Protein AF-A0A1E3QYX2-F1 (afdb_monomer_lite)

pLDDT: mean 80.97, std 18.61, range [44.81, 98.44]

InterPro domains:
  IPR000232 Heat shock factor (HSF)-type, DNA-binding [PF00447] (1-56)
  IPR036388 Winged helix-like DNA-binding domain superfamily [G3DSA:1.10.10.10] (1-57)

Foldseek 3Di:
DQPKDWDDDPCPDPVNQVDDPPDDVVDPTDDDPPTDIDDPLDDPPRVVSVVVRDDDDDPDPDDPDDDPPPPVVVVVVVVVVVVVVVVVVVVVVVVVVVVVVVVVVVVVVVVVVVVVVVVVVVVD

Radius of gyration: 41.36 Å; chains: 1; bounding box: 91×43×109 Å

Organism: NCBI:txid984486

Structure (mmCIF, N/CA/C/O backbone):
data_AF-A0A1E3QYX2-F1
#
_entry.id   AF-A0A1E3QYX2-F1
#
loop_
_atom_site.group_PDB
_atom_site.id
_atom_site.type_symbol
_atom_site.label_atom_id
_atom_site.label_alt_id
_atom_site.label_comp_id
_atom_site.label_asym_id
_atom_site.label_entity_id
_atom_site.label_seq_id
_atom_site.pdbx_PDB_ins_code
_atom_site.Cartn_x
_atom_site.Cartn_y
_atom_site.Cartn_z
_atom_site.occupancy
_atom_site.B_iso_or_equiv
_atom_site.auth_seq_id
_atom_site.auth_comp_id
_atom_site.auth_asym_id
_atom_site.auth_atom_id
_atom_site.pdbx_PDB_model_num
ATOM 1 N N . MET A 1 1 ? -30.486 -1.215 34.286 1.00 74.19 1 MET A N 1
ATOM 2 C CA . MET A 1 1 ? -30.460 -1.826 32.940 1.00 74.19 1 MET A CA 1
ATOM 3 C C . MET A 1 1 ? -30.037 -0.847 31.846 1.00 74.19 1 MET A C 1
ATOM 5 O O . MET A 1 1 ? -29.518 -1.342 30.876 1.00 74.19 1 MET A O 1
ATOM 9 N N . TYR A 1 2 ? -30.170 0.480 31.982 1.00 89.12 2 TYR A N 1
ATOM 10 C CA . TYR A 1 2 ? -29.640 1.457 31.000 1.00 89.12 2 TYR A CA 1
ATOM 11 C C . TYR A 1 2 ? -28.998 2.676 31.694 1.00 89.12 2 TYR A C 1
ATOM 13 O O . TYR A 1 2 ? -29.234 3.819 31.327 1.00 89.12 2 TYR A O 1
ATOM 21 N N . GLY A 1 3 ? -28.294 2.446 32.807 1.00 87.19 3 GLY A N 1
ATOM 22 C CA . GLY A 1 3 ? -27.637 3.527 33.563 1.00 87.19 3 GLY A CA 1
ATOM 23 C C . GLY A 1 3 ? -28.538 4.611 34.187 1.00 87.19 3 GLY A C 1
ATOM 24 O O . GLY A 1 3 ? -28.025 5.657 34.569 1.00 87.19 3 GLY A O 1
ATOM 25 N N . TRP A 1 4 ? -29.853 4.400 34.297 1.00 91.62 4 TRP A N 1
ATOM 26 C CA . TRP A 1 4 ? -30.766 5.335 34.973 1.00 91.62 4 TRP A CA 1
ATOM 27 C C . TRP A 1 4 ? -30.596 5.302 36.494 1.00 91.62 4 TRP A C 1
ATOM 29 O O . TRP A 1 4 ? -30.595 4.218 37.084 1.00 91.62 4 TRP A O 1
ATOM 39 N N . HIS A 1 5 ? -30.543 6.475 37.127 1.00 90.25 5 HIS A N 1
ATOM 40 C CA . HIS A 1 5 ? -30.496 6.614 38.586 1.00 90.25 5 HIS A CA 1
ATOM 41 C C . HIS A 1 5 ? -31.731 7.374 39.082 1.00 90.25 5 HIS A C 1
ATOM 43 O O . HIS A 1 5 ? -32.097 8.396 38.501 1.00 90.25 5 HIS A O 1
ATOM 49 N N . LYS A 1 6 ? -32.394 6.861 40.133 1.00 89.50 6 LYS A N 1
ATOM 50 C CA . LYS A 1 6 ? -33.535 7.540 40.772 1.00 89.50 6 LYS A CA 1
ATOM 51 C C . LYS A 1 6 ? -33.012 8.758 41.529 1.00 89.50 6 LYS A C 1
ATOM 53 O O . LYS A 1 6 ? -32.166 8.614 42.409 1.00 89.50 6 LYS A O 1
ATOM 58 N N . MET A 1 7 ? -33.551 9.928 41.215 1.00 82.94 7 MET A N 1
ATOM 59 C CA . MET A 1 7 ? -33.279 11.159 41.946 1.00 82.94 7 MET A CA 1
ATOM 60 C C . MET A 1 7 ? -34.176 11.194 43.181 1.00 82.94 7 MET A C 1
ATOM 62 O O . MET A 1 7 ? -35.399 11.072 43.078 1.00 82.94 7 MET A O 1
ATOM 66 N N . GLN A 1 8 ? -33.568 11.303 44.361 1.00 79.44 8 GLN A N 1
ATOM 67 C CA . GLN A 1 8 ? -34.317 11.439 45.604 1.00 79.44 8 GLN A CA 1
ATOM 68 C C . GLN A 1 8 ? -34.735 12.894 45.781 1.00 79.44 8 GLN A C 1
ATOM 70 O O . GLN A 1 8 ? -33.896 13.790 45.852 1.00 79.44 8 GLN A O 1
ATOM 75 N N . ASP A 1 9 ? -36.036 13.121 45.890 1.00 75.31 9 ASP A N 1
ATOM 76 C CA . ASP A 1 9 ? -36.562 14.427 46.242 1.00 75.31 9 ASP A CA 1
ATOM 77 C C . ASP A 1 9 ? -36.520 14.608 47.767 1.00 75.31 9 ASP A C 1
ATOM 79 O O . ASP A 1 9 ? -37.200 13.917 48.528 1.00 75.31 9 ASP A O 1
ATOM 83 N N . ILE A 1 10 ? -35.698 15.553 48.221 1.00 69.12 10 ILE A N 1
ATOM 84 C CA . ILE A 1 10 ? -35.546 15.915 49.638 1.00 69.12 10 ILE A CA 1
ATOM 85 C C . ILE A 1 10 ? -36.821 16.526 50.239 1.00 69.12 10 ILE A C 1
ATOM 87 O O . ILE A 1 10 ? -36.957 16.603 51.461 1.00 69.12 10 ILE A O 1
ATOM 91 N N . THR A 1 11 ? -37.771 16.950 49.403 1.00 65.06 11 THR A N 1
ATOM 92 C CA . THR A 1 11 ? -39.060 17.494 49.838 1.00 65.06 11 THR A CA 1
ATOM 93 C C . THR A 1 11 ? -40.129 16.415 50.022 1.00 65.06 11 THR A C 1
ATOM 95 O O . THR A 1 11 ? -41.149 16.677 50.648 1.00 65.06 11 THR A O 1
ATOM 98 N N . SER A 1 12 ? -39.859 15.172 49.611 1.00 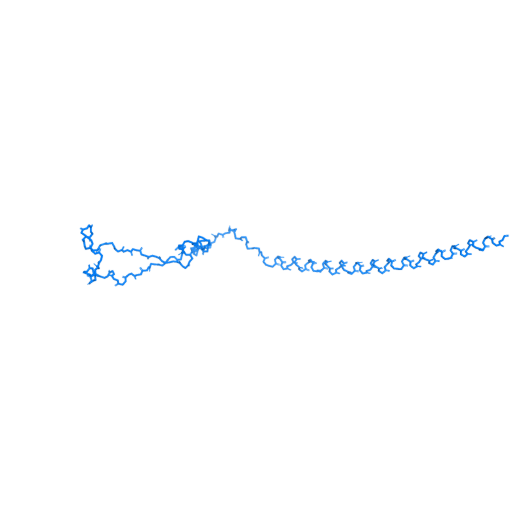60.62 12 SER A N 1
ATOM 99 C CA . SER A 1 12 ? -40.797 14.039 49.689 1.00 60.62 12 SER A CA 1
ATOM 100 C C . SER A 1 12 ? -40.932 13.406 51.090 1.00 60.62 12 SER A C 1
ATOM 102 O O . SER A 1 12 ? -41.415 12.285 51.237 1.00 60.62 12 SER A O 1
ATOM 104 N N . GLY A 1 13 ? -40.508 14.106 52.147 1.00 59.00 13 GLY A N 1
ATOM 105 C CA . GLY A 1 13 ? -40.705 13.689 53.536 1.00 59.00 13 GLY A CA 1
ATOM 106 C C . GLY A 1 13 ? -42.060 14.140 54.093 1.00 59.00 13 GLY A C 1
ATOM 107 O O . GLY A 1 13 ? -42.520 15.243 53.810 1.00 59.00 13 GLY A O 1
ATOM 108 N N . SER A 1 14 ? -42.661 13.328 54.971 1.00 56.34 14 SER A N 1
ATOM 109 C CA . SER A 1 14 ? -43.973 13.587 55.603 1.00 56.34 14 SER A CA 1
ATOM 110 C C . SER A 1 14 ? -44.094 14.936 56.341 1.00 56.34 14 SER A C 1
ATOM 112 O O . SER A 1 14 ? -45.208 15.348 56.656 1.00 56.34 14 SER A O 1
ATOM 114 N N . LEU A 1 15 ? -42.981 15.612 56.646 1.00 57.03 15 LEU A N 1
ATOM 115 C CA . LEU A 1 15 ? -42.949 16.909 57.334 1.00 57.03 15 LEU A CA 1
ATOM 116 C C . LEU A 1 15 ? -43.117 18.111 56.385 1.00 57.03 15 LEU A C 1
ATOM 118 O O . LEU A 1 15 ? -43.414 19.208 56.851 1.00 57.03 15 LEU A O 1
ATOM 122 N N . ASN A 1 16 ? -42.959 17.911 55.072 1.00 54.19 16 ASN A N 1
ATOM 123 C CA . ASN A 1 16 ? -42.802 18.996 54.096 1.00 54.19 16 ASN A CA 1
ATOM 124 C C . ASN A 1 16 ? -44.012 19.123 53.149 1.00 54.19 16 ASN A C 1
ATOM 126 O O . ASN A 1 16 ? -44.122 20.111 52.423 1.00 54.19 16 ASN A O 1
ATOM 130 N N . SER A 1 17 ? -44.955 18.169 53.189 1.00 52.34 17 SER A N 1
ATOM 131 C CA . SER A 1 17 ? -46.200 18.178 52.396 1.00 52.34 17 SER A CA 1
ATOM 132 C C . SER A 1 17 ? -47.070 19.424 52.611 1.00 52.34 17 SER A C 1
ATOM 134 O O . SER A 1 17 ? -47.971 19.685 51.817 1.00 52.34 17 SER A O 1
ATOM 136 N N . SER A 1 18 ? -46.824 20.193 53.674 1.00 48.34 18 SER A N 1
ATOM 137 C CA . SER A 1 18 ? -47.569 21.404 54.023 1.00 48.34 18 SER A CA 1
ATOM 138 C C . SER A 1 18 ? -47.060 22.682 53.348 1.00 48.34 18 SER A C 1
ATOM 140 O O . SER A 1 18 ? -47.737 23.703 53.439 1.00 48.34 18 SER A O 1
ATOM 142 N N . MET A 1 19 ? -45.907 22.659 52.668 1.00 52.34 19 MET A N 1
ATOM 143 C CA . MET A 1 19 ? -45.279 23.869 52.125 1.00 52.34 19 MET A CA 1
ATOM 144 C C . MET A 1 19 ? -45.031 23.760 50.617 1.00 52.34 19 MET A C 1
ATOM 146 O O . MET A 1 19 ? -43.905 23.906 50.150 1.00 52.34 19 MET A O 1
ATOM 150 N N . ASN A 1 20 ? -46.086 23.508 49.836 1.00 51.59 20 ASN A N 1
ATOM 151 C CA . ASN A 1 20 ? -46.023 23.695 48.388 1.00 51.59 20 ASN A CA 1
ATOM 152 C C . ASN A 1 20 ? -46.752 24.999 47.985 1.00 51.59 20 ASN A C 1
ATOM 154 O O . ASN A 1 20 ? -47.980 25.048 48.069 1.00 51.59 20 ASN A O 1
ATOM 158 N N . PRO A 1 21 ? -46.043 26.046 47.513 1.00 52.50 21 PRO A N 1
ATOM 159 C CA . PRO A 1 21 ? -46.648 27.307 47.072 1.00 52.50 21 PRO A CA 1
ATOM 160 C C . PRO A 1 21 ? -47.461 27.202 45.763 1.00 52.50 21 PRO A C 1
ATOM 162 O O . PRO A 1 21 ? -48.016 28.203 45.323 1.00 52.50 21 PRO A O 1
ATOM 165 N N . THR A 1 22 ? -47.562 26.016 45.145 1.00 49.38 22 THR A N 1
ATOM 166 C CA . THR A 1 22 ? -48.384 25.759 43.940 1.00 49.38 22 THR A CA 1
ATOM 167 C C . THR A 1 22 ? -49.696 25.015 44.215 1.00 49.38 22 THR A C 1
ATOM 169 O O . THR A 1 22 ? -50.282 24.450 43.296 1.00 49.38 22 THR A O 1
ATOM 172 N N . ALA A 1 23 ? -50.194 25.021 45.456 1.00 51.75 23 ALA A N 1
ATOM 173 C CA . ALA A 1 23 ? -51.510 24.467 45.778 1.00 51.75 23 ALA A CA 1
ATOM 174 C C . ALA A 1 23 ? -52.630 25.241 45.049 1.00 51.75 23 ALA A C 1
ATOM 176 O O . ALA A 1 23 ? -53.085 26.290 45.507 1.00 51.75 23 ALA A O 1
ATOM 177 N N . THR A 1 24 ? -53.071 24.731 43.899 1.00 55.34 24 THR A N 1
ATOM 178 C CA . THR A 1 24 ? -54.301 25.164 43.231 1.00 55.34 24 THR A CA 1
ATOM 179 C C . THR A 1 24 ? -55.502 24.390 43.792 1.00 55.34 24 THR A C 1
ATOM 181 O O . THR A 1 24 ? -55.338 23.275 44.295 1.00 55.34 24 THR A O 1
ATOM 184 N N . PRO A 1 25 ? -56.731 24.942 43.724 1.00 58.75 25 PRO A N 1
ATOM 185 C CA . PRO A 1 25 ? -57.933 24.307 44.286 1.00 58.75 25 PRO A CA 1
ATOM 186 C C . PRO A 1 25 ? -58.238 22.908 43.724 1.00 58.75 25 PRO A C 1
ATOM 188 O O . PRO A 1 25 ? -58.988 22.149 44.329 1.00 58.75 25 PRO A O 1
ATOM 191 N N . GLU A 1 26 ? -57.662 22.572 42.571 1.00 55.84 26 GLU A N 1
ATOM 192 C CA . GLU A 1 26 ? -57.812 21.291 41.876 1.00 55.84 26 GLU A CA 1
ATOM 193 C C . GLU A 1 26 ? -56.814 20.207 42.328 1.00 55.84 26 GLU A C 1
ATOM 195 O O . GLU A 1 26 ? -56.947 19.059 41.910 1.00 55.84 26 GLU A O 1
ATOM 200 N N . ASN A 1 27 ? -55.846 20.530 43.200 1.00 54.78 27 ASN A N 1
ATOM 201 C CA . ASN A 1 27 ? -54.870 19.565 43.716 1.00 54.78 27 ASN A CA 1
ATOM 202 C C . ASN A 1 27 ? -54.609 19.767 45.229 1.00 54.78 27 ASN A C 1
ATOM 204 O O . ASN A 1 27 ? -53.627 20.407 45.624 1.00 54.78 27 ASN A O 1
ATOM 208 N N . PRO A 1 28 ? -55.509 19.273 46.103 1.00 50.38 28 PRO A N 1
ATOM 209 C CA . PRO A 1 28 ? -55.424 19.489 47.537 1.00 50.38 28 PRO A CA 1
ATOM 210 C C . PRO A 1 28 ? -54.481 18.451 48.159 1.00 50.38 28 PRO A C 1
ATOM 212 O O . PRO A 1 28 ? -54.754 17.259 48.106 1.00 50.38 28 PRO A O 1
ATOM 215 N N . ALA A 1 29 ? -53.397 18.912 48.785 1.00 49.69 29 ALA A N 1
ATOM 216 C CA . ALA A 1 29 ? -52.403 18.100 49.498 1.00 49.69 29 ALA A CA 1
ATOM 217 C C . ALA A 1 29 ? -51.639 17.086 48.616 1.00 49.69 29 ALA A C 1
ATOM 219 O O . ALA A 1 29 ? -52.115 16.006 48.276 1.00 49.69 29 ALA A O 1
ATOM 220 N N . GLY A 1 30 ? -50.397 17.450 48.279 1.00 53.88 30 GLY A N 1
ATOM 221 C CA . GLY A 1 30 ? -49.495 16.672 47.434 1.00 53.88 30 GLY A CA 1
ATOM 222 C C . GLY A 1 30 ? -49.366 15.206 47.852 1.00 53.88 30 GLY A C 1
ATOM 223 O O . GLY A 1 30 ? -48.924 14.894 48.956 1.00 53.88 30 GLY A O 1
ATOM 224 N N . LEU A 1 31 ? -49.718 14.320 46.923 1.00 48.31 31 LEU A N 1
ATOM 225 C CA . LEU A 1 31 ? -49.598 12.868 47.073 1.00 48.31 31 LEU A CA 1
ATOM 226 C C . LEU A 1 31 ? -48.932 12.180 45.877 1.00 48.31 31 LEU A C 1
ATOM 228 O O . LEU A 1 31 ? -48.837 10.958 45.864 1.00 48.31 31 LEU A O 1
ATOM 232 N N . SER A 1 32 ? -48.441 12.910 44.876 1.00 55.50 32 SER A N 1
ATOM 233 C CA . SER A 1 32 ? -47.637 12.283 43.828 1.00 55.50 32 SER A CA 1
ATOM 234 C C . SER A 1 32 ? -46.163 12.446 44.170 1.00 55.50 32 SER A C 1
ATOM 236 O O . SER A 1 32 ? -45.555 13.463 43.829 1.00 55.50 32 SER A O 1
ATOM 238 N N . GLU A 1 33 ? -45.590 11.448 44.847 1.00 64.50 33 GLU A N 1
ATOM 239 C CA . GLU A 1 33 ? -44.142 11.220 44.827 1.00 64.50 33 GLU A CA 1
ATOM 240 C C . GLU A 1 33 ? -43.706 11.292 43.355 1.00 64.50 33 GLU A C 1
ATOM 242 O O . GLU A 1 33 ? -44.021 10.412 42.553 1.00 64.50 33 GLU A O 1
ATOM 247 N N . THR A 1 34 ? -43.079 12.398 42.954 1.00 72.50 34 THR A N 1
ATOM 248 C CA . THR A 1 34 ? -42.719 12.590 41.550 1.00 72.50 34 THR A CA 1
ATOM 249 C C . THR A 1 34 ? -41.442 11.808 41.317 1.00 72.50 34 THR A C 1
ATOM 251 O O . THR A 1 34 ? -40.363 12.228 41.726 1.00 72.50 34 THR A O 1
ATOM 254 N N . TRP A 1 35 ? -41.557 10.635 40.699 1.00 82.38 35 TRP A N 1
ATOM 255 C CA . TRP A 1 35 ? -40.393 9.817 40.383 1.00 82.38 35 TRP A CA 1
ATOM 256 C C . TRP A 1 35 ? -39.577 10.477 39.275 1.00 82.38 35 TRP A C 1
ATOM 258 O O . TRP A 1 35 ? -39.989 10.522 38.117 1.00 82.38 35 TRP A O 1
ATOM 268 N N . GLN A 1 36 ? -38.408 10.989 39.648 1.00 86.00 36 GLN A N 1
ATOM 269 C CA . GLN A 1 36 ? -37.459 11.606 38.732 1.00 86.00 36 GLN A CA 1
ATOM 270 C C . GLN A 1 36 ? -36.264 10.676 38.525 1.00 86.00 36 G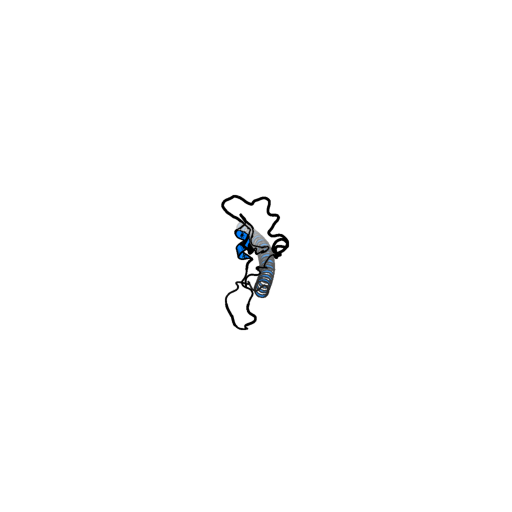LN A C 1
ATOM 272 O O . GLN A 1 36 ? -35.795 10.019 39.458 1.00 86.00 36 GLN A O 1
ATOM 277 N N . PHE A 1 37 ? -35.768 10.626 37.292 1.00 91.12 37 PHE A N 1
ATOM 278 C CA . PHE A 1 37 ? -34.623 9.813 36.906 1.00 91.12 37 PHE A CA 1
ATOM 279 C C . PHE A 1 37 ? -33.650 10.648 36.085 1.00 91.12 37 PHE A C 1
ATOM 281 O O . PHE A 1 37 ? -34.071 11.492 35.296 1.00 91.12 37 PHE A O 1
ATOM 288 N N . GLU A 1 38 ? -32.359 10.377 36.248 1.00 90.50 38 GLU A N 1
ATOM 289 C CA . GLU A 1 38 ? -31.299 11.055 35.507 1.00 90.50 38 GLU A CA 1
ATOM 290 C C . GLU A 1 38 ? -30.435 10.058 34.723 1.00 90.50 38 GLU A C 1
ATOM 292 O O . GLU A 1 38 ? -30.143 8.948 35.186 1.00 90.50 38 GLU A O 1
ATOM 297 N N . ASN A 1 39 ? -30.026 10.482 33.524 1.00 91.81 39 ASN A N 1
ATOM 298 C CA . ASN A 1 39 ? -28.996 9.850 32.711 1.00 91.81 39 ASN A CA 1
ATOM 299 C C . ASN A 1 39 ? -28.218 10.944 31.952 1.00 91.81 39 ASN A C 1
ATOM 301 O O . ASN A 1 39 ? -28.818 11.798 31.301 1.00 91.81 39 ASN A O 1
ATOM 305 N N . LEU A 1 40 ? -26.881 10.915 32.015 1.00 90.38 40 LEU A N 1
ATOM 306 C CA . LEU A 1 40 ? -26.000 11.921 31.398 1.00 90.38 40 LEU A CA 1
ATOM 307 C C . LEU A 1 40 ? -26.191 12.061 29.879 1.00 90.38 40 LEU A C 1
ATOM 309 O O . LEU A 1 40 ? -25.996 13.151 29.330 1.00 90.38 40 LEU A O 1
ATOM 313 N N . ASN A 1 41 ? -26.581 10.968 29.227 1.00 92.00 41 ASN A N 1
ATOM 314 C CA . ASN A 1 41 ? -26.774 10.858 27.786 1.00 92.00 41 ASN A CA 1
ATOM 315 C C . ASN A 1 41 ? -28.244 11.067 27.374 1.00 92.00 41 ASN A C 1
ATOM 317 O O . ASN A 1 41 ? -28.561 11.033 26.192 1.00 92.00 41 ASN A O 1
ATOM 321 N N . PHE A 1 42 ? -29.149 11.328 28.324 1.00 94.44 42 PHE A N 1
ATOM 322 C CA . PHE A 1 42 ? -30.550 11.642 28.047 1.00 94.44 42 PHE A CA 1
ATOM 323 C C . PHE A 1 42 ? -30.816 13.133 28.284 1.00 94.44 42 PHE A C 1
ATOM 325 O O . PHE A 1 42 ? -31.060 13.569 29.410 1.00 94.44 42 PHE A O 1
ATOM 332 N N . LYS A 1 43 ? -30.752 13.943 27.219 1.00 94.00 43 LYS A N 1
ATOM 333 C CA . LYS A 1 43 ? -30.955 15.401 27.287 1.00 94.00 43 LYS A CA 1
ATOM 334 C C . LYS A 1 43 ? -31.989 15.859 26.263 1.00 94.00 43 LYS A C 1
ATOM 336 O O . LYS A 1 43 ? -31.955 15.461 25.103 1.00 94.00 43 LYS A O 1
ATOM 341 N N . LYS A 1 44 ? -32.906 16.739 26.683 1.00 93.81 44 LYS A N 1
ATOM 342 C CA . LYS A 1 44 ? -33.952 17.289 25.806 1.00 93.81 44 LYS A CA 1
ATOM 343 C C . LYS A 1 44 ? -33.324 18.026 24.617 1.00 93.81 44 LYS A C 1
ATOM 345 O O . LYS A 1 44 ? -32.492 18.908 24.816 1.00 93.81 44 LYS A O 1
ATOM 350 N N . GLY A 1 45 ? -33.767 17.690 23.405 1.00 93.88 45 GLY A N 1
ATOM 351 C CA . GLY A 1 45 ? -33.280 18.293 22.161 1.00 93.88 45 GLY A CA 1
ATOM 352 C C . GLY A 1 45 ? -31.909 17.789 21.701 1.00 93.88 45 GLY A C 1
ATOM 353 O O . GLY A 1 45 ? -31.326 18.412 20.821 1.00 93.88 45 GLY A O 1
ATOM 354 N N . LYS A 1 46 ? -31.396 16.709 22.308 1.00 92.25 46 LYS A N 1
ATOM 355 C CA . LYS A 1 46 ? -30.141 16.046 21.937 1.00 92.25 46 LYS A CA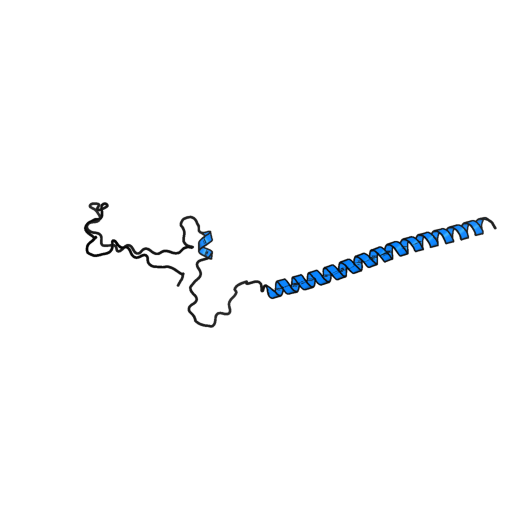 1
ATOM 356 C C . LYS A 1 46 ? -30.343 14.543 21.790 1.00 92.25 46 LYS A C 1
ATOM 358 O O . LYS A 1 46 ? -29.973 13.757 22.663 1.00 92.25 46 LYS A O 1
ATOM 363 N N . GLU A 1 47 ? -31.022 14.172 20.716 1.00 92.81 47 GLU A N 1
ATOM 364 C CA . GLU A 1 47 ? -31.359 12.781 20.406 1.00 92.81 47 GLU A CA 1
ATOM 365 C C . GLU A 1 47 ? -30.114 11.965 20.032 1.00 92.81 47 GLU A C 1
ATOM 367 O O . GLU A 1 47 ? -30.061 10.778 20.327 1.00 92.81 47 GLU A O 1
ATOM 372 N N . GLU A 1 48 ? -29.065 12.604 19.506 1.00 92.69 48 GLU A N 1
ATOM 373 C CA . GLU A 1 48 ? -27.792 11.969 19.139 1.00 92.69 48 GLU A CA 1
ATOM 374 C C . GLU A 1 48 ? -27.061 11.328 20.325 1.00 92.69 48 GLU A C 1
ATOM 376 O O . GLU A 1 48 ? -26.223 10.446 20.164 1.00 92.69 48 GLU A O 1
ATOM 381 N N . LEU A 1 49 ? -27.355 11.778 21.546 1.00 91.94 49 LEU A N 1
ATOM 382 C CA . LEU A 1 49 ? -26.743 11.214 22.743 1.00 91.94 49 LEU A CA 1
ATOM 383 C C . LEU A 1 49 ? -27.381 9.878 23.144 1.00 91.94 49 LEU A C 1
ATOM 385 O O . LEU A 1 49 ? -26.750 9.131 23.893 1.00 91.94 49 LEU A O 1
ATOM 389 N N . LEU A 1 50 ? -28.580 9.560 22.639 1.00 91.00 50 LEU A N 1
ATOM 390 C CA . LEU A 1 50 ? -29.312 8.338 22.979 1.00 91.00 50 LEU A CA 1
ATOM 391 C C . LEU A 1 50 ? -28.576 7.074 22.531 1.00 91.00 50 LEU A C 1
ATOM 393 O O . LEU A 1 50 ? -28.636 6.073 23.244 1.00 91.00 50 LEU A O 1
ATOM 397 N N . ASP A 1 51 ? -27.810 7.147 21.442 1.00 90.69 51 ASP A N 1
ATOM 398 C CA . ASP A 1 51 ? -26.987 6.037 20.941 1.00 90.69 51 ASP A CA 1
ATOM 399 C C . ASP A 1 51 ? -25.932 5.588 21.969 1.00 90.69 51 ASP A C 1
ATOM 401 O O . ASP A 1 51 ? -25.519 4.432 22.000 1.00 90.69 51 ASP A O 1
ATOM 405 N N . ASN A 1 52 ? -25.547 6.478 22.892 1.00 88.56 52 ASN A N 1
ATOM 406 C CA . ASN A 1 52 ? -24.604 6.173 23.969 1.00 88.56 52 ASN A CA 1
ATOM 407 C C . ASN A 1 52 ? -25.266 5.514 25.195 1.00 88.56 52 ASN A C 1
ATOM 409 O O . ASN A 1 52 ? -24.588 5.224 26.186 1.00 88.56 52 ASN A O 1
ATOM 413 N N . ILE A 1 53 ? -26.590 5.323 25.203 1.00 90.38 53 ILE A N 1
ATOM 414 C CA . ILE A 1 53 ? -27.316 4.660 26.294 1.00 90.38 53 ILE A CA 1
ATOM 415 C C . ILE A 1 53 ? -27.390 3.158 25.999 1.00 90.38 53 ILE A C 1
ATOM 417 O O . ILE A 1 53 ? -28.377 2.639 25.482 1.00 90.38 53 ILE A O 1
ATOM 421 N N . ALA A 1 54 ? -26.339 2.434 26.378 1.00 88.00 54 ALA A N 1
ATOM 422 C CA . ALA A 1 54 ? -26.295 0.984 26.232 1.00 88.00 54 ALA A CA 1
ATOM 423 C C . ALA A 1 54 ? -27.000 0.256 27.388 1.00 88.00 54 ALA A C 1
ATOM 425 O O . ALA A 1 54 ? -27.027 0.714 28.538 1.00 88.00 54 ALA A O 1
ATOM 426 N N . ARG A 1 55 ? -27.547 -0.930 27.092 1.00 87.19 55 ARG A N 1
ATOM 427 C CA . ARG A 1 55 ? -28.067 -1.829 28.124 1.00 87.19 55 ARG A CA 1
ATOM 428 C C . ARG A 1 55 ? -26.898 -2.296 28.995 1.00 87.19 55 ARG A C 1
ATOM 430 O O . ARG A 1 55 ? -25.924 -2.832 28.478 1.00 87.19 55 ARG A O 1
ATOM 437 N N . ASN A 1 56 ? -26.989 -2.140 30.314 1.00 81.12 56 ASN A N 1
ATOM 438 C CA . ASN A 1 56 ? -26.054 -2.758 31.249 1.00 81.12 56 ASN A CA 1
ATOM 439 C C . ASN A 1 56 ? -26.081 -4.268 30.975 1.00 81.12 56 ASN A C 1
ATOM 441 O O . ASN A 1 56 ? -27.108 -4.905 31.234 1.00 81.12 56 ASN A O 1
ATOM 445 N N . LYS A 1 57 ? -24.981 -4.816 30.445 1.00 73.31 57 LYS A N 1
ATOM 446 C CA . LYS A 1 57 ? -24.822 -6.257 30.248 1.00 73.31 57 LYS A CA 1
ATOM 447 C C . LYS A 1 57 ? -25.056 -6.922 31.606 1.00 73.31 57 LYS A C 1
ATOM 449 O O . LYS A 1 57 ? -24.339 -6.633 32.567 1.00 73.31 57 LYS A O 1
ATOM 454 N N . SER A 1 58 ? -26.093 -7.755 31.726 1.00 60.44 58 SER A N 1
ATOM 455 C CA . SER A 1 58 ? -26.095 -8.745 32.801 1.00 60.44 58 SER A CA 1
ATOM 456 C C . SER A 1 58 ? -24.823 -9.553 32.604 1.00 60.44 58 SER A C 1
ATOM 458 O O . SER A 1 58 ? -24.486 -9.881 31.473 1.00 60.44 58 SER A O 1
ATOM 460 N N . SER A 1 59 ? -24.073 -9.810 33.667 1.00 52.59 59 SER A N 1
ATOM 461 C CA . SER A 1 59 ? -22.837 -10.590 33.618 1.00 52.59 59 SER A CA 1
ATOM 462 C C . SER A 1 59 ? -23.128 -12.075 33.353 1.00 52.59 59 SER A C 1
ATOM 464 O O . SER A 1 59 ? -22.744 -12.940 34.137 1.00 52.59 59 SER A O 1
ATOM 466 N N . THR A 1 60 ? -23.861 -12.369 32.288 1.00 46.66 60 THR A N 1
ATOM 467 C CA . THR A 1 60 ? -23.988 -13.680 31.683 1.00 46.66 60 THR A CA 1
ATOM 468 C C . THR A 1 60 ? -23.047 -13.676 30.494 1.00 46.66 60 THR A C 1
ATOM 470 O O . THR A 1 60 ? -23.189 -12.897 29.559 1.00 46.66 60 THR A O 1
ATOM 473 N N . LYS A 1 61 ? -22.002 -14.487 30.637 1.00 49.47 61 LYS A N 1
ATOM 474 C CA . LYS A 1 61 ? -21.146 -14.937 29.546 1.00 49.47 61 LYS A CA 1
ATOM 475 C C . LYS A 1 61 ? -22.055 -15.539 28.471 1.00 49.47 61 LYS A C 1
ATOM 477 O O . LYS A 1 61 ? -23.036 -16.170 28.853 1.00 49.47 61 LYS A O 1
ATOM 482 N N . ASP A 1 62 ? -21.683 -15.358 27.213 1.00 47.44 62 ASP A N 1
ATOM 483 C CA . ASP A 1 62 ? -22.403 -15.781 26.004 1.00 47.44 62 ASP A CA 1
ATOM 484 C C . ASP A 1 62 ? -23.336 -14.690 25.470 1.00 47.44 62 ASP A C 1
ATOM 486 O O . ASP A 1 62 ? -24.506 -14.628 25.816 1.00 47.44 62 ASP A O 1
ATOM 490 N N . ASP A 1 63 ? -22.755 -13.809 24.658 1.00 44.81 63 ASP A N 1
ATOM 491 C CA . ASP A 1 63 ? -23.381 -13.283 23.443 1.00 44.81 63 ASP A CA 1
ATOM 492 C C . ASP A 1 63 ? -22.218 -12.894 22.513 1.00 44.81 63 ASP A C 1
ATOM 494 O O . ASP A 1 63 ? -21.592 -11.836 22.633 1.00 44.81 63 ASP A O 1
ATOM 498 N N . GLU A 1 64 ? -21.848 -13.868 21.681 1.00 52.56 64 GLU A N 1
ATOM 499 C CA . GLU A 1 64 ? -21.154 -13.680 20.412 1.00 52.56 64 GLU A CA 1
ATOM 500 C C . GLU A 1 64 ? -22.140 -12.975 19.474 1.00 52.56 64 GLU A C 1
ATOM 502 O O . GLU A 1 64 ? -22.906 -13.645 18.802 1.00 52.56 64 GLU A O 1
ATOM 507 N N . ASP A 1 65 ? -22.179 -11.645 19.471 1.00 46.12 65 ASP A N 1
ATOM 508 C CA . ASP A 1 65 ? -22.898 -10.895 18.437 1.00 46.12 65 ASP A CA 1
ATOM 509 C C . ASP A 1 65 ? -22.234 -9.527 18.234 1.00 46.12 65 ASP A C 1
ATOM 511 O O . ASP A 1 65 ? -22.231 -8.668 19.121 1.00 46.12 65 ASP A O 1
ATOM 515 N N . ASP A 1 66 ? -21.629 -9.390 17.051 1.00 48.09 66 ASP A N 1
ATOM 516 C CA . ASP A 1 66 ? -21.677 -8.211 16.184 1.00 48.09 66 ASP A CA 1
ATOM 517 C C . ASP A 1 66 ? -21.557 -6.841 16.862 1.00 48.09 66 ASP A C 1
ATOM 519 O O . ASP A 1 66 ? -22.445 -5.992 16.776 1.00 48.09 66 ASP A O 1
ATOM 523 N N . ASP A 1 67 ? -20.397 -6.576 17.463 1.00 48.44 67 ASP A N 1
ATOM 524 C CA . ASP A 1 67 ? -19.883 -5.210 17.475 1.00 48.44 67 ASP A CA 1
ATOM 525 C C . ASP A 1 67 ? -18.796 -5.135 16.410 1.00 48.44 67 ASP A C 1
ATOM 527 O O . ASP A 1 67 ? -17.758 -5.799 16.505 1.00 48.44 67 ASP A O 1
ATOM 531 N N . GLU A 1 68 ? -19.082 -4.334 15.389 1.00 55.78 68 GLU A N 1
ATOM 532 C CA . GLU A 1 68 ? -18.287 -3.940 14.225 1.00 55.78 68 GLU A CA 1
ATOM 533 C C . GLU A 1 68 ? -17.020 -3.162 14.651 1.00 55.78 68 GLU A C 1
ATOM 535 O O . GLU A 1 68 ? -16.624 -2.143 14.088 1.00 55.78 68 GLU A O 1
ATOM 540 N N . SER A 1 69 ? -16.367 -3.639 15.706 1.00 59.91 69 SER A N 1
ATOM 541 C CA . SER A 1 69 ? -15.069 -3.213 16.176 1.00 59.91 69 SER A CA 1
ATOM 542 C C . SER A 1 69 ? -14.049 -3.728 15.173 1.00 59.91 69 SER A C 1
ATOM 544 O O . SER A 1 69 ? -13.532 -4.837 15.273 1.00 59.91 69 SER A O 1
ATOM 546 N N . ILE A 1 70 ? -13.811 -2.921 14.137 1.00 65.00 70 ILE A N 1
ATOM 547 C CA . ILE A 1 70 ? -12.690 -3.097 13.217 1.00 65.00 70 ILE A CA 1
ATOM 548 C C . ILE A 1 70 ? -11.462 -3.432 14.066 1.00 65.00 70 ILE A C 1
ATOM 550 O O . ILE A 1 70 ? -10.994 -2.593 14.843 1.00 65.00 70 ILE A O 1
ATOM 554 N N . ASP A 1 71 ? -10.972 -4.667 13.947 1.00 81.19 71 ASP A N 1
ATOM 555 C CA . ASP A 1 71 ? -9.830 -5.120 14.725 1.00 81.19 71 ASP A CA 1
ATOM 556 C C . ASP A 1 71 ? -8.623 -4.269 14.325 1.00 81.19 71 ASP A C 1
ATOM 558 O O . ASP A 1 71 ? -8.077 -4.371 13.221 1.00 81.19 71 ASP A O 1
ATOM 562 N N . PHE A 1 72 ? -8.217 -3.384 15.233 1.00 83.94 72 PHE A N 1
ATOM 563 C CA . PHE A 1 72 ? -7.114 -2.459 15.024 1.00 83.94 72 PHE A CA 1
ATOM 564 C C . PHE A 1 72 ? -5.819 -3.197 14.651 1.00 83.94 72 PHE A C 1
ATOM 566 O O . PHE A 1 72 ? -4.992 -2.654 13.915 1.00 83.94 72 PHE A O 1
ATOM 573 N N . HIS A 1 73 ? -5.650 -4.452 15.088 1.00 87.38 73 HIS A N 1
ATOM 574 C CA . HIS A 1 73 ? -4.520 -5.279 14.673 1.00 87.38 73 HIS A CA 1
ATOM 575 C C . HIS A 1 73 ? -4.551 -5.638 13.186 1.00 87.38 73 HIS A C 1
ATOM 577 O O . HIS A 1 73 ? -3.495 -5.649 12.549 1.00 87.38 73 HIS A O 1
ATOM 583 N N . VAL A 1 74 ? -5.728 -5.899 12.616 1.00 90.88 74 VAL A N 1
ATOM 584 C CA . VAL A 1 74 ? -5.883 -6.193 11.185 1.00 90.88 74 VAL A CA 1
ATOM 585 C C . VAL A 1 74 ? -5.532 -4.959 10.364 1.00 90.88 74 VAL A C 1
ATOM 587 O O . VAL A 1 74 ? -4.670 -5.038 9.490 1.00 90.88 74 VAL A O 1
ATOM 590 N N . VAL A 1 75 ? -6.085 -3.796 10.717 1.00 91.81 75 VAL A N 1
ATOM 591 C CA . VAL A 1 75 ? -5.784 -2.528 10.029 1.00 91.81 75 VAL A CA 1
ATOM 592 C C . VAL A 1 75 ? -4.296 -2.189 10.109 1.00 91.81 75 VAL A C 1
ATOM 594 O O . VAL A 1 75 ? -3.695 -1.776 9.117 1.00 91.81 75 VAL A O 1
ATOM 597 N N . LEU A 1 76 ? -3.664 -2.391 11.269 1.00 94.75 76 LEU A N 1
ATOM 598 C CA . LEU A 1 76 ? -2.234 -2.140 11.436 1.00 94.75 76 LEU A CA 1
ATOM 599 C C . LEU A 1 76 ? -1.380 -3.067 10.554 1.00 94.75 76 LEU A C 1
ATOM 601 O O . LEU A 1 76 ? -0.410 -2.617 9.939 1.00 94.75 76 LEU A O 1
ATOM 605 N N . ASN A 1 77 ? -1.753 -4.344 10.458 1.00 95.75 77 ASN A N 1
ATOM 606 C CA . ASN A 1 77 ? -1.071 -5.314 9.604 1.00 95.75 77 ASN A CA 1
ATOM 607 C C . ASN A 1 77 ? -1.244 -4.998 8.113 1.00 95.75 77 ASN A C 1
ATOM 609 O O . ASN A 1 77 ? -0.277 -5.068 7.346 1.00 95.75 77 ASN A O 1
ATOM 613 N N . GLU A 1 78 ? -2.446 -4.612 7.691 1.00 95.75 78 GLU A N 1
ATOM 614 C CA . GLU A 1 78 ? -2.713 -4.175 6.320 1.00 95.75 78 GLU A CA 1
ATOM 615 C C . GLU A 1 78 ? -1.911 -2.918 5.971 1.00 95.75 78 GLU A C 1
ATOM 617 O O . GLU A 1 78 ? -1.256 -2.867 4.928 1.00 95.75 78 GLU A O 1
ATOM 622 N N . LEU A 1 79 ? -1.860 -1.938 6.877 1.00 96.62 79 LEU A N 1
ATOM 623 C CA . LEU A 1 79 ? -1.086 -0.710 6.698 1.00 96.62 79 LEU A CA 1
ATOM 624 C C . LEU A 1 79 ? 0.417 -1.004 6.592 1.00 96.62 79 LEU A C 1
ATOM 626 O O . LEU A 1 79 ? 1.110 -0.438 5.743 1.00 96.62 79 LEU A O 1
ATOM 630 N N . GLN A 1 80 ? 0.931 -1.937 7.394 1.00 96.56 80 GLN A N 1
ATOM 631 C CA . GLN A 1 80 ? 2.326 -2.368 7.309 1.00 96.56 80 GLN A CA 1
ATOM 632 C C . GLN A 1 80 ? 2.629 -3.091 5.989 1.00 96.56 80 GLN A C 1
ATOM 634 O O . GLN A 1 80 ? 3.681 -2.870 5.384 1.00 96.56 80 GLN A O 1
ATOM 639 N N . THR A 1 81 ? 1.691 -3.901 5.502 1.00 97.81 81 THR A N 1
ATOM 640 C CA . THR A 1 81 ? 1.805 -4.582 4.206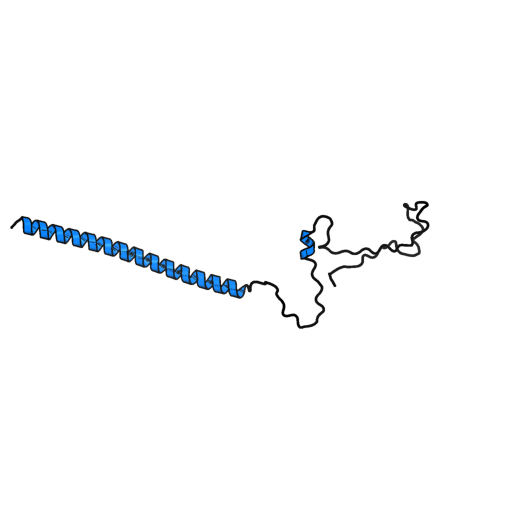 1.00 97.81 81 THR A CA 1
ATOM 641 C C . THR A 1 81 ? 1.803 -3.569 3.060 1.00 97.81 81 THR A C 1
ATOM 643 O O . THR A 1 81 ? 2.667 -3.622 2.182 1.00 97.81 81 THR A O 1
ATOM 646 N N . MET A 1 82 ? 0.905 -2.582 3.109 1.00 97.56 82 MET A N 1
ATOM 647 C CA . MET A 1 82 ? 0.831 -1.494 2.136 1.00 97.56 82 MET A CA 1
ATOM 648 C C . MET A 1 82 ? 2.117 -0.665 2.116 1.00 97.56 82 MET A C 1
ATOM 650 O O . MET A 1 82 ? 2.658 -0.389 1.046 1.00 97.56 82 MET A O 1
ATOM 654 N N . LYS A 1 83 ? 2.662 -0.330 3.290 1.00 97.94 83 LYS A N 1
ATOM 655 C CA . LYS A 1 83 ? 3.949 0.365 3.410 1.00 97.94 83 LYS A CA 1
ATOM 656 C C . LYS A 1 83 ? 5.073 -0.418 2.729 1.00 97.94 83 LYS A C 1
ATOM 658 O O . LYS A 1 83 ? 5.849 0.158 1.969 1.00 97.94 83 LYS A O 1
ATOM 663 N N . ASN A 1 84 ? 5.164 -1.723 2.977 1.00 98.00 84 ASN A N 1
ATOM 664 C CA . ASN A 1 84 ? 6.198 -2.562 2.369 1.00 98.00 84 ASN A CA 1
ATOM 665 C C . ASN A 1 84 ? 6.050 -2.626 0.841 1.00 98.00 84 ASN A C 1
ATOM 667 O O . ASN A 1 84 ? 7.039 -2.490 0.121 1.00 98.00 84 ASN A O 1
ATOM 671 N N . SER A 1 85 ? 4.817 -2.753 0.343 1.00 97.75 85 SER A N 1
ATOM 672 C CA . SER A 1 85 ? 4.519 -2.711 -1.094 1.00 97.75 85 SER A CA 1
ATOM 673 C C . SER A 1 85 ? 4.899 -1.365 -1.725 1.00 97.75 85 SER A C 1
ATOM 675 O O . SER A 1 85 ? 5.490 -1.328 -2.806 1.00 97.75 85 SER A O 1
ATOM 677 N N . GLN A 1 86 ? 4.649 -0.252 -1.029 1.00 97.75 86 GLN A N 1
ATOM 678 C CA . GLN A 1 86 ? 5.024 1.084 -1.489 1.00 97.75 86 GLN A CA 1
ATOM 679 C C . GLN A 1 86 ? 6.546 1.251 -1.593 1.00 97.75 86 GLN A C 1
ATOM 681 O O . GLN A 1 86 ? 7.035 1.819 -2.572 1.00 97.75 86 GLN A O 1
ATOM 686 N N . ILE A 1 87 ? 7.305 0.731 -0.622 1.00 98.00 87 ILE A N 1
ATOM 687 C CA . ILE A 1 87 ? 8.776 0.742 -0.662 1.00 98.00 87 ILE A CA 1
ATOM 688 C C . ILE A 1 87 ? 9.279 -0.071 -1.860 1.00 98.00 87 ILE A C 1
ATOM 690 O O . ILE A 1 87 ? 10.094 0.435 -2.630 1.00 98.00 87 ILE A O 1
ATOM 694 N N . ALA A 1 88 ? 8.755 -1.284 -2.058 1.00 98.06 88 ALA A N 1
ATOM 695 C CA . ALA A 1 88 ? 9.128 -2.134 -3.189 1.00 98.06 88 ALA A CA 1
ATOM 696 C C . ALA A 1 88 ? 8.832 -1.454 -4.537 1.00 98.06 88 ALA A C 1
ATOM 698 O O . ALA A 1 88 ? 9.716 -1.346 -5.382 1.00 98.06 88 ALA A O 1
ATOM 699 N N . THR A 1 89 ? 7.631 -0.890 -4.694 1.00 98.12 89 THR A N 1
ATOM 700 C CA . THR A 1 89 ? 7.222 -0.161 -5.908 1.00 98.12 89 THR A CA 1
ATOM 701 C C . THR A 1 89 ? 8.121 1.048 -6.174 1.00 98.12 89 THR A C 1
ATOM 703 O O . THR A 1 89 ? 8.463 1.348 -7.317 1.00 98.12 89 THR A O 1
ATOM 706 N N . THR A 1 90 ? 8.528 1.758 -5.119 1.00 98.25 90 THR A N 1
ATOM 707 C CA . THR A 1 90 ? 9.417 2.921 -5.243 1.00 98.25 90 THR A CA 1
ATOM 708 C C . THR A 1 90 ? 10.802 2.509 -5.739 1.00 98.25 90 THR A C 1
ATOM 710 O O . THR A 1 90 ? 11.369 3.183 -6.603 1.00 98.25 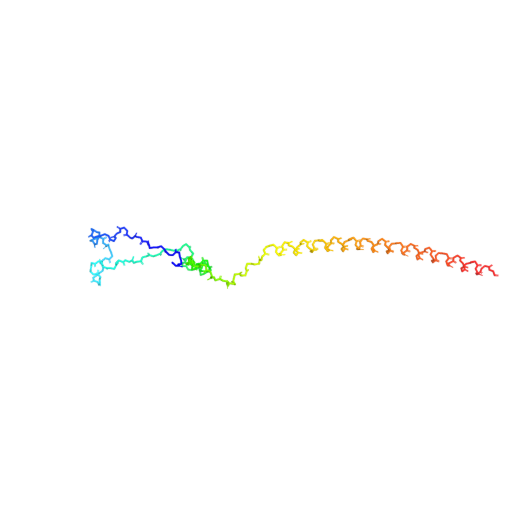90 THR A O 1
ATOM 713 N N . GLU A 1 91 ? 11.333 1.395 -5.236 1.00 98.12 91 GLU A N 1
ATOM 714 C CA . GLU A 1 91 ? 12.618 0.857 -5.688 1.00 98.12 91 GLU A CA 1
ATOM 715 C C . GLU A 1 91 ? 12.542 0.353 -7.136 1.00 98.12 91 GLU A C 1
ATOM 717 O O . GLU A 1 91 ? 13.411 0.665 -7.952 1.00 98.12 91 GLU A O 1
ATOM 722 N N . GLU A 1 92 ? 11.464 -0.341 -7.504 1.00 98.19 92 GLU A N 1
ATOM 723 C CA . GLU A 1 92 ? 11.224 -0.755 -8.889 1.00 98.19 92 GLU A CA 1
ATOM 724 C C . GLU A 1 92 ? 11.142 0.448 -9.835 1.00 98.19 92 GLU A C 1
ATOM 726 O O . GLU A 1 92 ? 11.780 0.454 -10.889 1.00 98.19 92 GLU A O 1
ATOM 731 N N . LEU A 1 93 ? 10.440 1.515 -9.443 1.00 98.44 93 LEU A N 1
ATOM 732 C CA . LEU A 1 93 ? 10.362 2.743 -10.232 1.00 98.44 93 LEU A CA 1
ATOM 733 C C . LEU A 1 93 ? 11.736 3.405 -10.393 1.00 98.44 93 LEU A C 1
ATOM 735 O O . LEU A 1 93 ? 12.061 3.910 -11.471 1.00 98.44 93 LEU A O 1
ATOM 739 N N . ARG A 1 94 ? 12.556 3.405 -9.336 1.00 98.06 94 ARG A N 1
ATOM 740 C CA . ARG A 1 94 ? 13.934 3.907 -9.391 1.00 98.06 94 ARG A CA 1
ATOM 741 C C . ARG A 1 94 ? 14.763 3.101 -10.390 1.00 98.06 94 ARG A C 1
ATOM 743 O O . ARG A 1 94 ? 15.454 3.701 -11.215 1.00 98.06 94 ARG A O 1
ATOM 750 N N . ARG A 1 95 ? 14.663 1.772 -10.353 1.00 98.44 95 ARG A N 1
ATOM 751 C CA . ARG A 1 95 ? 15.351 0.885 -11.294 1.00 98.44 95 ARG A CA 1
ATOM 752 C C . ARG A 1 95 ? 14.909 1.140 -12.733 1.00 98.44 95 ARG A C 1
ATOM 754 O O . ARG A 1 95 ? 15.759 1.367 -13.584 1.00 98.44 95 ARG A O 1
ATOM 761 N N . VAL A 1 96 ? 13.603 1.198 -12.994 1.00 98.19 96 VAL A N 1
ATOM 762 C CA . VAL A 1 96 ? 13.060 1.464 -14.338 1.00 98.19 96 VAL A CA 1
ATOM 763 C C . VAL A 1 96 ? 13.549 2.804 -14.886 1.00 98.19 96 VAL A C 1
ATOM 765 O O . VAL A 1 96 ? 13.871 2.901 -16.067 1.00 98.19 96 VAL A O 1
ATOM 768 N N . ARG A 1 97 ? 13.646 3.842 -14.047 1.00 98.19 97 ARG A N 1
ATOM 769 C CA . ARG A 1 97 ? 14.209 5.137 -14.462 1.00 98.19 97 ARG A CA 1
ATOM 770 C C . ARG A 1 97 ? 15.671 5.020 -14.886 1.00 98.19 97 ARG A C 1
ATOM 772 O O . ARG A 1 97 ? 16.035 5.571 -15.920 1.00 98.19 97 ARG A O 1
ATOM 779 N N . MET A 1 98 ? 16.481 4.297 -14.114 1.00 98.25 98 MET A N 1
ATOM 780 C CA . MET A 1 98 ? 17.891 4.070 -14.437 1.00 98.25 98 MET A CA 1
ATOM 781 C C . MET A 1 98 ? 18.048 3.255 -15.728 1.00 98.25 98 MET A C 1
ATOM 783 O O . MET A 1 98 ? 18.834 3.624 -16.597 1.00 98.25 98 MET A O 1
ATOM 787 N N . ASP A 1 99 ? 17.253 2.195 -15.885 1.00 98.19 99 ASP A N 1
ATOM 788 C CA . ASP A 1 99 ? 17.251 1.361 -17.088 1.00 98.19 99 ASP A CA 1
ATOM 789 C C . ASP A 1 99 ? 16.823 2.179 -18.318 1.00 98.19 99 ASP A C 1
ATOM 791 O O . ASP A 1 99 ? 17.417 2.060 -19.387 1.00 98.19 99 ASP A O 1
ATOM 795 N N . ASN A 1 100 ? 15.840 3.074 -18.169 1.00 98.31 100 ASN A N 1
ATOM 796 C CA . ASN A 1 100 ? 15.419 3.970 -19.242 1.00 98.31 100 ASN A CA 1
ATOM 797 C C . ASN A 1 100 ? 16.554 4.912 -19.670 1.00 98.31 100 ASN A C 1
ATOM 799 O O . ASN A 1 100 ? 16.834 5.017 -20.861 1.00 98.31 100 ASN A O 1
ATOM 803 N N . GLU A 1 101 ? 17.238 5.555 -18.720 1.00 98.00 101 GLU A N 1
ATOM 804 C CA . GLU A 1 101 ? 18.386 6.426 -19.002 1.00 98.00 101 GLU A CA 1
ATOM 805 C C . GLU A 1 101 ? 19.508 5.675 -19.736 1.00 98.00 101 GLU A C 1
ATOM 807 O O . GLU A 1 101 ? 20.062 6.171 -20.723 1.00 98.00 101 GLU A O 1
ATOM 812 N N . LEU A 1 102 ? 19.808 4.450 -19.298 1.00 97.94 102 LEU A N 1
ATOM 813 C CA . LEU A 1 102 ? 20.816 3.605 -19.927 1.00 97.94 102 LEU A CA 1
ATOM 814 C C . LEU A 1 102 ? 20.426 3.241 -21.365 1.00 97.94 102 LEU A C 1
ATOM 816 O O . LEU A 1 102 ? 21.233 3.422 -22.277 1.00 97.94 102 LEU A O 1
ATOM 820 N N . LEU A 1 103 ? 19.176 2.830 -21.586 1.00 98.19 103 LEU A N 1
ATOM 821 C CA . LEU A 1 103 ? 18.654 2.541 -22.922 1.00 98.19 103 LEU A CA 1
ATOM 822 C C . LEU A 1 103 ? 18.708 3.767 -23.835 1.00 98.19 103 LEU A C 1
ATOM 824 O O . LEU A 1 103 ? 19.074 3.643 -25.002 1.00 98.19 103 LEU A O 1
ATOM 828 N N . TRP A 1 104 ? 18.387 4.960 -23.326 1.00 98.12 104 TRP A N 1
ATOM 829 C CA . TRP A 1 104 ? 18.519 6.199 -24.096 1.00 98.12 104 TRP A CA 1
ATOM 830 C C . TRP A 1 104 ? 19.960 6.447 -24.529 1.00 98.12 104 TRP A C 1
ATOM 832 O O . TRP A 1 104 ? 20.210 6.759 -25.697 1.00 98.12 104 TRP A O 1
ATOM 842 N N . LYS A 1 105 ? 20.916 6.265 -23.614 1.00 97.69 105 LYS A N 1
ATOM 843 C CA . LYS A 1 105 ? 22.342 6.419 -23.907 1.00 97.69 105 LYS A CA 1
ATOM 844 C C . LYS A 1 105 ? 22.814 5.405 -24.949 1.00 97.69 105 LYS A C 1
ATOM 846 O O . LYS A 1 105 ? 23.502 5.779 -25.898 1.00 97.69 105 LYS A O 1
ATOM 851 N N . GLU A 1 106 ? 22.438 4.140 -24.801 1.00 97.31 106 GLU A N 1
ATOM 852 C CA . GLU A 1 106 ? 22.770 3.086 -25.762 1.00 97.31 106 GLU A CA 1
ATOM 853 C C . GLU A 1 106 ? 22.157 3.353 -27.134 1.00 97.31 106 GLU A C 1
ATOM 855 O O . GLU A 1 106 ? 22.855 3.272 -28.145 1.00 97.31 106 GLU A O 1
ATOM 860 N N . ASN A 1 107 ? 20.882 3.749 -27.182 1.00 97.44 107 ASN A N 1
ATOM 861 C CA . ASN A 1 107 ? 20.197 4.074 -28.428 1.00 97.44 107 ASN A CA 1
ATOM 862 C C . ASN A 1 107 ? 20.876 5.247 -29.146 1.00 97.44 107 ASN A C 1
ATOM 864 O O . ASN A 1 107 ? 21.090 5.188 -30.357 1.00 97.44 107 ASN A O 1
ATOM 868 N N . TYR A 1 108 ? 21.271 6.282 -28.402 1.00 97.31 108 TYR A N 1
ATOM 869 C CA . TYR A 1 108 ? 22.027 7.408 -28.942 1.00 97.31 108 TYR A CA 1
ATOM 870 C C . TYR A 1 108 ? 23.373 6.962 -29.530 1.00 97.31 108 TYR A C 1
ATOM 872 O O . TYR A 1 108 ? 23.664 7.258 -30.689 1.00 97.31 108 TYR A O 1
ATOM 880 N N . MET A 1 109 ? 24.166 6.186 -28.782 1.00 96.62 109 MET A N 1
ATOM 881 C CA . MET A 1 109 ? 25.456 5.668 -29.263 1.00 96.62 109 MET A CA 1
ATOM 882 C C . MET A 1 109 ? 25.297 4.763 -30.491 1.00 96.62 109 MET A C 1
ATOM 884 O O . MET A 1 109 ? 26.106 4.821 -31.417 1.00 96.62 109 MET A O 1
ATOM 888 N N . MET A 1 110 ? 24.248 3.940 -30.526 1.00 96.88 110 MET A N 1
ATOM 889 C CA . MET A 1 110 ? 23.953 3.061 -31.654 1.00 96.88 110 MET A CA 1
ATOM 890 C C . MET A 1 110 ? 23.615 3.859 -32.915 1.00 96.88 110 MET A C 1
ATOM 892 O O . MET A 1 110 ? 24.124 3.543 -33.990 1.00 96.88 110 MET A O 1
ATOM 896 N N . ARG A 1 111 ? 22.810 4.921 -32.786 1.00 97.12 111 ARG A N 1
ATOM 897 C CA . ARG A 1 111 ? 22.504 5.840 -33.894 1.00 97.12 111 ARG A CA 1
ATOM 898 C C . ARG A 1 111 ? 23.752 6.543 -34.403 1.00 97.12 111 ARG A C 1
ATOM 900 O O . ARG A 1 111 ? 23.937 6.636 -35.612 1.00 97.12 111 ARG A O 1
ATOM 907 N N . GLU A 1 112 ? 24.613 6.993 -33.497 1.00 96.62 112 GLU A N 1
ATOM 908 C CA . GLU A 1 112 ? 25.865 7.657 -33.854 1.00 96.62 112 GLU A CA 1
ATOM 909 C C . GLU A 1 112 ? 26.795 6.717 -34.632 1.00 96.62 112 GLU A C 1
ATOM 911 O O . GLU A 1 112 ? 27.290 7.066 -35.704 1.00 96.62 112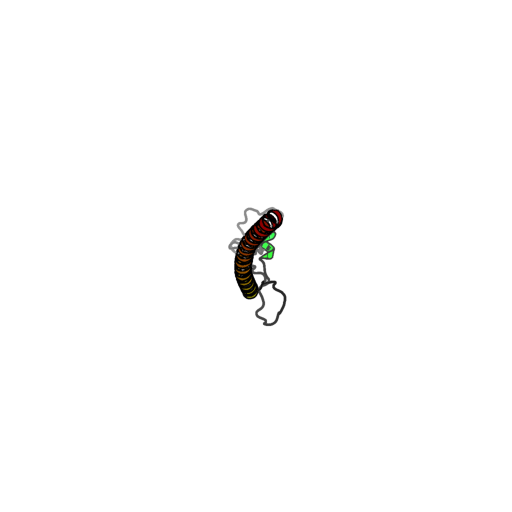 GLU A O 1
ATOM 916 N N . ARG A 1 113 ? 26.955 5.479 -34.152 1.00 96.44 113 ARG A N 1
ATOM 917 C CA . ARG A 1 113 ? 27.723 4.442 -34.851 1.00 96.44 113 ARG A CA 1
ATOM 918 C C . ARG A 1 113 ? 27.131 4.125 -36.223 1.00 96.44 113 ARG A C 1
ATOM 920 O O . ARG A 1 113 ? 27.880 4.000 -37.187 1.00 96.44 113 ARG A O 1
ATOM 927 N N . HIS A 1 114 ? 25.808 4.002 -36.318 1.00 96.44 114 HIS A N 1
ATOM 928 C CA . HIS A 1 114 ? 25.130 3.751 -37.589 1.00 96.44 114 HIS A CA 1
ATOM 929 C C . HIS A 1 114 ? 25.352 4.902 -38.580 1.00 96.44 114 HIS A C 1
ATOM 931 O O . HIS A 1 114 ? 25.645 4.658 -39.746 1.00 96.44 114 HIS A O 1
ATOM 937 N N . ARG A 1 115 ? 25.272 6.158 -38.122 1.00 95.31 115 ARG A N 1
ATOM 938 C CA . ARG A 1 115 ? 25.563 7.335 -38.952 1.00 95.31 115 ARG A CA 1
ATOM 939 C C . ARG A 1 115 ? 26.993 7.304 -39.486 1.00 95.31 115 ARG A C 1
ATOM 941 O O . ARG A 1 115 ? 27.187 7.454 -40.681 1.00 95.31 115 ARG A O 1
ATOM 948 N N . GLN A 1 116 ? 27.976 7.032 -38.628 1.00 94.44 116 GLN A N 1
ATOM 949 C CA . GLN A 1 116 ? 29.379 6.935 -39.049 1.00 94.44 116 GLN A CA 1
ATOM 950 C C . GLN A 1 116 ? 29.608 5.829 -40.086 1.00 94.44 116 GLN A C 1
ATOM 952 O O . GLN A 1 116 ? 30.407 6.003 -41.002 1.00 94.44 116 GLN A O 1
ATOM 957 N N . GLN A 1 117 ? 28.913 4.695 -39.952 1.00 95.06 117 GLN A N 1
ATOM 958 C CA . GLN A 1 117 ? 28.961 3.613 -40.938 1.00 95.06 117 GLN A CA 1
ATOM 959 C C . GLN A 1 117 ? 28.344 4.035 -42.275 1.00 95.06 117 GLN A C 1
ATOM 961 O O . GLN A 1 117 ? 28.932 3.750 -43.313 1.00 95.06 117 GLN A O 1
ATOM 966 N N . GLN A 1 118 ? 27.214 4.747 -42.254 1.00 94.25 118 GLN A N 1
ATOM 967 C CA . GLN A 1 118 ? 26.590 5.273 -43.468 1.00 94.25 118 GLN A CA 1
ATOM 968 C C . GLN A 1 118 ? 27.492 6.300 -44.164 1.00 94.25 118 GLN A C 1
ATOM 970 O O . GLN A 1 118 ? 27.763 6.160 -45.350 1.00 94.25 118 GLN A O 1
ATOM 975 N N . ASP A 1 119 ? 28.050 7.256 -43.418 1.00 94.12 119 ASP A N 1
ATOM 976 C CA . ASP A 1 119 ? 28.983 8.254 -43.955 1.00 94.12 119 ASP A CA 1
ATOM 977 C C . ASP A 1 119 ? 30.244 7.605 -44.552 1.00 94.12 119 ASP A C 1
ATOM 979 O O . ASP A 1 119 ? 30.865 8.160 -45.457 1.00 94.12 119 ASP A O 1
ATOM 983 N N . ALA A 1 120 ? 30.677 6.460 -44.014 1.00 92.38 120 ALA A N 1
ATOM 984 C CA . ALA A 1 120 ? 31.797 5.698 -44.556 1.00 92.38 120 ALA A CA 1
ATOM 985 C C . ALA A 1 120 ? 31.425 4.969 -45.856 1.00 92.38 120 ALA A C 1
ATOM 987 O O . ALA A 1 120 ? 32.259 4.916 -46.755 1.00 92.38 120 ALA A O 1
ATOM 988 N N . LEU A 1 121 ? 30.200 4.439 -45.966 1.00 92.19 121 LEU A N 1
ATOM 989 C CA . LEU A 1 121 ? 29.688 3.844 -47.204 1.00 92.19 121 LEU A CA 1
ATOM 990 C C . LEU A 1 121 ? 29.523 4.892 -48.307 1.00 92.19 121 LEU A C 1
ATOM 992 O O . LEU A 1 121 ? 29.943 4.643 -49.427 1.00 92.19 121 LEU A O 1
ATOM 996 N N . ASP A 1 122 ? 28.991 6.071 -47.984 1.00 89.00 122 ASP A N 1
ATOM 997 C CA . ASP A 1 122 ? 28.761 7.148 -48.957 1.00 89.00 122 ASP A CA 1
ATOM 998 C C . ASP A 1 122 ? 30.073 7.759 -49.507 1.00 89.00 122 ASP A C 1
ATOM 1000 O O . ASP A 1 122 ? 30.060 8.487 -50.499 1.00 89.00 122 ASP A O 1
ATOM 1004 N N . LYS A 1 123 ? 31.216 7.491 -48.856 1.00 87.00 123 LYS A N 1
ATOM 1005 C CA . LYS A 1 123 ? 32.557 7.946 -49.272 1.00 87.00 123 LYS A CA 1
ATOM 1006 C C . LYS A 1 123 ? 33.294 6.973 -50.203 1.00 87.00 123 LYS A C 1
ATOM 1008 O O . LYS A 1 123 ? 34.386 7.327 -50.653 1.00 87.00 123 LYS A O 1
ATOM 1013 N N . ILE A 1 124 ? 32.761 5.772 -50.434 1.00 72.31 124 ILE A N 1
ATOM 1014 C CA . ILE A 1 124 ? 33.336 4.726 -51.302 1.00 72.31 124 ILE A CA 1
ATOM 1015 C C . ILE A 1 124 ? 32.624 4.754 -52.653 1.00 72.31 124 ILE A C 1
ATOM 1017 O O . ILE A 1 124 ? 33.343 4.710 -53.677 1.00 72.31 124 ILE A O 1
#

Secondary structure (DSSP, 8-state):
--S-EEEP-TT-STTTTT--TT--TTS-S------EEE-TT-BTTBGGGGGG------S-S----------HHHHHHHHHHHHHHHHHHHHHHHHHHHHHHHHHHHHHHHHHHHHHHHHHHTT-

Sequence (124 aa):
MYGWHKMQDITSGSLNSSMNPTATPENPAGLSETWQFENLNFKKGKEELLDNIARNKSSTKDDEDDDESIDFHVVLNELQTMKNSQIATTEELRRVRMDNELLWKENYMMRERHRQQQDALDKI